Protein AF-A0AAW2QS97-F1 (afdb_monomer_lite)

pLDDT: mean 70.53, std 13.82, range [39.09, 91.19]

Radius of gyration: 18.34 Å; chains: 1; bounding box: 37×33×49 Å

Structure (mmCIF, N/CA/C/O backbone):
data_AF-A0AAW2QS97-F1
#
_entry.id   AF-A0AAW2QS97-F1
#
loop_
_atom_site.group_PDB
_atom_site.id
_atom_site.type_symbol
_atom_site.label_atom_id
_atom_site.label_alt_id
_atom_site.label_comp_id
_atom_site.label_asym_id
_atom_site.label_entity_id
_atom_site.label_seq_id
_atom_site.pdbx_PDB_ins_code
_atom_site.Cartn_x
_atom_site.Cartn_y
_atom_site.Cartn_z
_atom_site.occupancy
_atom_site.B_iso_or_equiv
_atom_site.auth_seq_id
_atom_site.auth_comp_id
_atom_site.auth_asym_id
_atom_site.auth_atom_id
_atom_site.pdbx_PDB_model_num
ATOM 1 N N . MET A 1 1 ? 19.748 -11.654 -0.944 1.00 53.69 1 MET A N 1
ATOM 2 C CA . MET A 1 1 ? 18.683 -11.649 -1.977 1.00 53.69 1 MET A CA 1
ATOM 3 C C . MET A 1 1 ? 18.015 -10.282 -2.127 1.00 53.69 1 MET A C 1
ATOM 5 O O . MET A 1 1 ? 17.875 -9.837 -3.253 1.00 53.69 1 MET A O 1
ATOM 9 N N . ARG A 1 2 ? 17.702 -9.576 -1.027 1.00 48.06 2 ARG A N 1
ATOM 10 C CA . ARG A 1 2 ? 17.190 -8.188 -1.035 1.00 48.06 2 ARG A CA 1
ATOM 11 C C . ARG A 1 2 ? 18.037 -7.211 -1.871 1.00 48.06 2 ARG A C 1
ATOM 13 O O . ARG A 1 2 ? 17.510 -6.573 -2.768 1.00 48.06 2 ARG A O 1
ATOM 20 N N . GLU A 1 3 ? 19.348 -7.181 -1.639 1.00 58.69 3 GLU A N 1
ATOM 21 C CA . GLU A 1 3 ? 20.310 -6.337 -2.375 1.00 58.69 3 GLU A CA 1
ATOM 22 C C . GLU A 1 3 ? 20.337 -6.605 -3.893 1.00 58.69 3 GLU A C 1
ATOM 24 O O . GLU A 1 3 ? 20.470 -5.682 -4.688 1.00 58.69 3 GLU A O 1
ATOM 29 N N . MET A 1 4 ? 20.170 -7.861 -4.329 1.00 66.00 4 MET A N 1
ATOM 30 C CA . MET A 1 4 ? 20.105 -8.189 -5.762 1.00 66.00 4 MET A CA 1
ATOM 31 C C . MET A 1 4 ? 18.820 -7.670 -6.401 1.00 66.00 4 MET A C 1
ATOM 33 O O . MET A 1 4 ? 18.868 -7.154 -7.508 1.00 66.00 4 MET A O 1
ATOM 37 N N . VAL A 1 5 ? 17.689 -7.782 -5.699 1.00 58.94 5 VAL A N 1
ATOM 38 C CA . VAL A 1 5 ? 16.395 -7.285 -6.181 1.00 58.94 5 VAL A CA 1
ATOM 39 C C . VAL A 1 5 ? 16.411 -5.757 -6.272 1.00 58.94 5 VAL A C 1
ATOM 41 O O . VAL A 1 5 ? 16.033 -5.221 -7.306 1.00 58.94 5 VAL A O 1
ATOM 44 N N . ILE A 1 6 ? 16.942 -5.059 -5.259 1.00 57.28 6 ILE A N 1
ATOM 45 C CA . ILE A 1 6 ? 17.098 -3.591 -5.274 1.00 57.28 6 ILE A CA 1
ATOM 46 C C . ILE A 1 6 ? 17.968 -3.136 -6.452 1.00 57.28 6 ILE A C 1
ATOM 48 O O . ILE A 1 6 ? 17.609 -2.192 -7.146 1.00 57.28 6 ILE A O 1
ATOM 52 N N . ASN A 1 7 ? 19.069 -3.839 -6.731 1.00 61.84 7 ASN A N 1
ATOM 53 C CA . ASN A 1 7 ? 19.936 -3.530 -7.872 1.00 61.84 7 ASN A CA 1
ATOM 54 C C . ASN A 1 7 ? 19.329 -3.900 -9.239 1.00 61.84 7 ASN A C 1
ATOM 56 O O . ASN A 1 7 ? 19.800 -3.422 -10.272 1.00 61.84 7 ASN A O 1
ATOM 60 N N . LEU A 1 8 ? 18.311 -4.763 -9.265 1.00 61.88 8 LEU A N 1
ATOM 61 C CA . LEU A 1 8 ? 17.672 -5.241 -10.490 1.00 61.88 8 LEU A CA 1
ATOM 62 C C . LEU A 1 8 ? 16.436 -4.416 -10.870 1.00 61.88 8 LEU A C 1
ATOM 64 O O . LEU A 1 8 ? 16.173 -4.260 -12.059 1.00 61.88 8 LEU A O 1
ATOM 68 N N . ILE A 1 9 ? 15.727 -3.836 -9.894 1.00 58.59 9 ILE A N 1
ATOM 69 C CA . ILE A 1 9 ? 14.546 -2.98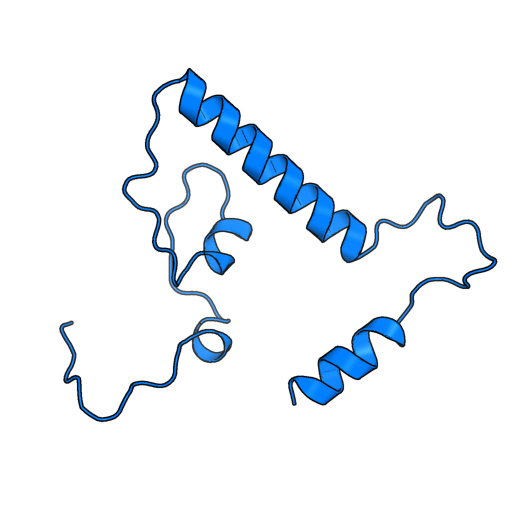6 -10.124 1.00 58.59 9 ILE A CA 1
ATOM 70 C C . ILE A 1 9 ? 14.822 -1.865 -11.151 1.00 58.59 9 ILE A C 1
ATOM 72 O O . ILE A 1 9 ? 14.044 -1.749 -12.092 1.00 58.59 9 ILE A O 1
ATOM 76 N N . PRO A 1 10 ? 15.943 -1.114 -11.097 1.00 52.44 10 PRO A N 1
ATOM 77 C CA . PRO A 1 10 ? 16.233 -0.078 -12.093 1.00 52.44 10 PRO A CA 1
ATOM 78 C C . PRO A 1 10 ? 16.554 -0.624 -13.493 1.00 52.44 10 PRO A C 1
ATOM 80 O O . PRO A 1 10 ? 16.510 0.117 -14.470 1.00 52.44 10 PRO A O 1
ATOM 83 N N . ARG A 1 11 ? 16.935 -1.906 -13.596 1.00 54.28 11 ARG A N 1
ATOM 84 C CA . ARG A 1 11 ? 17.362 -2.553 -14.848 1.00 54.28 11 ARG A CA 1
ATOM 85 C C . ARG A 1 11 ? 16.209 -3.205 -15.611 1.00 54.28 11 ARG A C 1
ATOM 87 O O . ARG A 1 11 ? 16.347 -3.419 -16.811 1.00 54.28 11 ARG A O 1
ATOM 94 N N . ILE A 1 12 ? 15.091 -3.516 -14.952 1.00 58.06 12 ILE A N 1
ATOM 95 C CA . ILE A 1 12 ? 13.906 -4.134 -15.573 1.00 58.06 12 ILE A CA 1
ATOM 96 C C . ILE A 1 12 ? 12.915 -3.037 -15.992 1.00 58.06 12 ILE A C 1
ATOM 98 O O . ILE A 1 12 ? 11.755 -3.044 -15.623 1.00 58.06 12 ILE A O 1
ATOM 102 N N . ILE A 1 13 ? 13.371 -2.120 -16.849 1.00 53.44 13 ILE A N 1
ATOM 103 C CA . ILE A 1 13 ? 12.542 -1.090 -17.495 1.00 53.44 13 ILE A CA 1
ATOM 104 C C . ILE A 1 13 ? 12.108 0.026 -16.526 1.00 53.44 13 ILE A C 1
ATOM 106 O O . ILE A 1 13 ? 10.986 0.068 -16.037 1.00 53.44 13 ILE A O 1
ATOM 110 N N . TYR A 1 14 ? 12.965 1.032 -16.374 1.00 53.28 14 TYR A N 1
ATOM 111 C CA . TYR A 1 14 ? 12.467 2.360 -16.724 1.00 53.28 14 TYR A CA 1
ATOM 112 C C . TYR A 1 14 ? 12.515 2.408 -18.247 1.00 53.28 14 TYR A C 1
ATOM 114 O O . TYR A 1 14 ? 13.499 1.946 -18.831 1.00 53.28 14 TYR A O 1
ATOM 122 N N . ALA A 1 15 ? 11.454 2.863 -18.909 1.00 52.78 15 ALA A N 1
ATOM 123 C CA . ALA A 1 15 ? 11.517 3.063 -20.351 1.00 52.78 15 ALA A CA 1
ATOM 124 C C . ALA A 1 15 ? 12.766 3.881 -20.717 1.00 52.78 15 ALA A C 1
ATOM 126 O O . ALA A 1 15 ? 13.329 4.577 -19.867 1.00 52.78 15 ALA A O 1
ATOM 127 N N . ASP A 1 16 ? 13.196 3.781 -21.976 1.00 55.78 16 ASP A N 1
ATOM 128 C CA . ASP A 1 16 ? 14.270 4.616 -22.510 1.00 55.78 16 ASP A CA 1
ATOM 129 C C . ASP A 1 16 ? 14.108 6.054 -21.976 1.00 55.78 16 ASP A C 1
ATOM 131 O O . ASP A 1 16 ? 13.045 6.643 -22.196 1.00 55.78 16 ASP A O 1
ATOM 135 N N . PRO A 1 17 ? 15.097 6.609 -21.247 1.00 54.34 17 PRO A N 1
ATOM 136 C CA . PRO A 1 17 ? 14.992 7.935 -20.641 1.00 54.34 17 PRO A CA 1
ATOM 137 C C . PRO A 1 17 ? 14.791 9.057 -21.674 1.00 54.34 17 PRO A C 1
ATOM 139 O O . PRO A 1 17 ? 14.437 10.172 -21.296 1.00 54.34 17 PRO A O 1
ATOM 142 N N . HIS A 1 18 ? 14.994 8.774 -22.969 1.00 55.66 18 HIS A N 1
ATOM 143 C CA . HIS A 1 18 ? 14.682 9.674 -24.084 1.00 55.66 18 HIS A CA 1
ATOM 144 C C . HIS A 1 18 ? 13.282 9.456 -24.675 1.00 55.66 18 HIS A C 1
ATOM 146 O O . HIS A 1 18 ? 12.799 10.295 -25.440 1.00 55.66 18 HIS A O 1
ATOM 152 N N . SER A 1 19 ? 12.617 8.349 -24.342 1.00 54.00 19 SER A N 1
ATOM 153 C CA . SER A 1 19 ? 11.253 8.070 -24.773 1.00 54.00 19 SER A CA 1
ATOM 154 C C . SER A 1 19 ? 10.268 8.756 -23.829 1.00 54.00 19 SER A C 1
ATOM 156 O O . SER A 1 19 ? 10.317 8.601 -22.609 1.00 54.00 19 SER A O 1
ATOM 158 N N . LYS A 1 20 ? 9.359 9.553 -24.393 1.00 56.56 20 LYS A N 1
ATOM 159 C CA . LYS A 1 20 ? 8.262 10.138 -23.626 1.00 56.56 20 LYS A CA 1
ATOM 160 C C . LYS A 1 20 ? 7.333 9.012 -23.166 1.00 56.56 20 LYS A C 1
ATOM 162 O O . LYS A 1 20 ? 6.564 8.475 -23.957 1.00 56.56 20 LYS A O 1
ATOM 167 N N . LEU A 1 21 ? 7.427 8.682 -21.882 1.00 56.16 21 LEU A N 1
ATOM 168 C CA . LEU A 1 21 ? 6.610 7.745 -21.099 1.00 56.16 21 LEU A CA 1
ATOM 169 C C . LEU A 1 21 ? 5.127 8.165 -20.986 1.00 56.16 21 LEU A C 1
ATOM 171 O O . LEU A 1 21 ? 4.502 8.006 -19.948 1.00 56.16 21 LEU A O 1
ATOM 175 N N . GLU A 1 22 ? 4.517 8.717 -22.031 1.00 54.81 22 GLU A N 1
ATOM 176 C CA . GLU A 1 22 ? 3.180 9.323 -21.933 1.00 54.81 22 GLU A CA 1
ATOM 177 C C . GLU A 1 22 ? 2.020 8.302 -21.880 1.00 54.81 22 GLU A C 1
ATOM 179 O O . GLU A 1 22 ? 0.862 8.703 -21.940 1.00 54.81 22 GLU A O 1
ATOM 184 N N . THR A 1 23 ? 2.275 6.989 -21.756 1.00 59.78 23 THR A N 1
ATOM 185 C CA . THR A 1 23 ? 1.191 5.980 -21.824 1.00 59.78 23 THR A CA 1
ATOM 186 C C . THR A 1 23 ? 1.306 4.740 -20.930 1.00 59.78 23 THR A C 1
ATOM 188 O O . THR A 1 23 ? 0.313 4.019 -20.823 1.00 59.78 23 THR A O 1
ATOM 191 N N . LEU A 1 24 ? 2.436 4.459 -20.267 1.00 67.44 24 LEU A N 1
ATOM 192 C CA . LEU A 1 24 ? 2.589 3.226 -19.478 1.00 67.44 24 LEU A CA 1
ATOM 193 C C . LEU A 1 24 ? 2.705 3.539 -17.989 1.00 67.44 24 LEU A C 1
ATOM 195 O O . LEU A 1 24 ? 3.721 4.059 -17.546 1.00 67.44 24 LEU A O 1
ATOM 199 N N . LYS A 1 25 ? 1.655 3.194 -17.235 1.00 70.56 25 LYS A N 1
ATOM 200 C CA . LYS A 1 25 ? 1.624 3.312 -15.775 1.00 70.56 25 LYS A CA 1
ATOM 201 C C . LYS A 1 25 ? 2.666 2.371 -15.171 1.00 70.56 25 LYS A C 1
ATOM 203 O O . LYS A 1 25 ? 2.523 1.152 -15.294 1.00 70.56 25 LYS A O 1
ATOM 208 N N . ASP A 1 26 ? 3.700 2.923 -14.549 1.00 71.06 26 ASP A N 1
ATOM 209 C CA . ASP A 1 26 ? 4.809 2.140 -14.006 1.00 71.06 26 ASP A CA 1
ATOM 210 C C . ASP A 1 26 ? 4.603 1.758 -12.523 1.00 71.06 26 ASP A C 1
ATOM 212 O O . ASP A 1 26 ? 3.594 2.081 -11.886 1.00 71.06 26 ASP A O 1
ATOM 216 N N . ALA A 1 27 ? 5.554 1.010 -11.955 1.00 75.06 27 ALA A N 1
ATOM 217 C CA . ALA A 1 27 ? 5.491 0.593 -10.553 1.00 75.06 27 ALA A CA 1
ATOM 218 C C . ALA A 1 27 ? 5.546 1.781 -9.572 1.00 75.06 27 ALA A C 1
ATOM 220 O O . ALA A 1 27 ? 5.004 1.692 -8.468 1.00 75.06 27 ALA A O 1
ATOM 221 N N . PHE A 1 28 ? 6.183 2.887 -9.964 1.00 70.75 28 PHE A N 1
ATOM 222 C CA . PHE A 1 28 ? 6.243 4.105 -9.171 1.00 70.75 28 PHE A CA 1
ATOM 223 C C . PHE A 1 28 ? 4.901 4.846 -9.204 1.00 70.75 28 PHE A C 1
ATOM 225 O O . PHE A 1 28 ? 4.386 5.189 -8.141 1.00 70.75 28 PHE A O 1
ATOM 232 N N . ASP A 1 29 ? 4.277 4.994 -10.374 1.00 76.31 29 ASP A N 1
ATOM 233 C CA . ASP A 1 29 ? 2.933 5.555 -10.533 1.00 76.31 29 ASP A CA 1
ATOM 234 C C . ASP A 1 29 ? 1.906 4.775 -9.707 1.00 76.31 29 ASP A C 1
ATOM 236 O O . ASP A 1 29 ? 1.059 5.357 -9.026 1.00 76.31 29 ASP A O 1
ATOM 240 N N . VAL A 1 30 ? 1.988 3.439 -9.726 1.00 79.12 30 VAL A N 1
ATOM 241 C CA . VAL A 1 30 ? 1.141 2.569 -8.896 1.00 79.12 30 VAL A CA 1
ATOM 242 C C . VAL A 1 30 ? 1.375 2.833 -7.406 1.00 79.12 30 VAL A C 1
ATOM 244 O O . VAL A 1 30 ? 0.407 2.978 -6.658 1.00 79.12 30 VAL A O 1
ATOM 247 N N . ALA A 1 31 ? 2.633 2.940 -6.969 1.00 78.19 31 ALA A N 1
ATOM 248 C CA . ALA A 1 31 ? 2.960 3.200 -5.570 1.00 78.19 31 ALA A CA 1
ATOM 249 C C . ALA A 1 31 ? 2.468 4.581 -5.102 1.00 78.19 31 ALA A C 1
ATOM 251 O O . ALA A 1 31 ? 1.866 4.694 -4.032 1.00 78.19 31 ALA A O 1
ATOM 252 N N . VAL A 1 32 ? 2.679 5.626 -5.907 1.00 79.44 32 VAL A N 1
ATOM 253 C CA . VAL A 1 32 ? 2.226 6.991 -5.602 1.00 79.44 32 VAL A CA 1
ATOM 254 C C . VAL A 1 32 ? 0.701 7.057 -5.546 1.00 79.44 32 VAL A C 1
ATOM 256 O O . VAL A 1 32 ? 0.161 7.642 -4.604 1.00 79.44 32 VAL A O 1
ATOM 259 N N . GLN A 1 33 ? -0.000 6.413 -6.486 1.00 82.69 33 GLN A N 1
ATOM 260 C CA . GLN A 1 33 ? -1.463 6.350 -6.470 1.00 82.69 33 GLN A CA 1
ATOM 261 C C . GLN A 1 33 ? -1.983 5.692 -5.183 1.00 82.69 33 GLN A C 1
ATOM 263 O O . GLN A 1 33 ? -2.853 6.253 -4.522 1.00 82.69 33 GLN A O 1
ATOM 268 N N . ALA A 1 34 ? -1.399 4.565 -4.765 1.00 81.62 34 ALA A N 1
ATOM 269 C CA . ALA A 1 34 ? -1.808 3.877 -3.539 1.00 81.62 34 ALA A CA 1
ATOM 270 C C . ALA A 1 34 ? -1.619 4.746 -2.277 1.00 81.62 34 ALA A C 1
ATOM 272 O O . ALA A 1 34 ? -2.464 4.747 -1.377 1.00 81.62 34 ALA A O 1
ATOM 273 N N . VAL A 1 35 ? -0.533 5.527 -2.204 1.00 81.75 35 VAL A N 1
ATOM 274 C CA . VAL A 1 35 ? -0.324 6.495 -1.111 1.00 81.75 35 VAL A CA 1
ATOM 275 C C . VAL A 1 35 ? -1.385 7.596 -1.149 1.00 81.75 35 VAL A C 1
ATOM 277 O O . VAL A 1 35 ? -1.927 7.963 -0.102 1.00 81.75 35 VAL A O 1
ATOM 280 N N . PHE A 1 36 ? -1.702 8.110 -2.337 1.00 85.94 36 PHE A N 1
ATOM 281 C CA . PHE A 1 36 ? -2.706 9.156 -2.518 1.00 85.94 36 PHE A CA 1
ATOM 282 C C . PHE A 1 36 ? -4.100 8.698 -2.064 1.00 85.94 36 PHE A C 1
ATOM 284 O O . PHE A 1 36 ? -4.776 9.406 -1.309 1.00 85.94 36 PHE A O 1
ATOM 291 N N . ASP A 1 37 ? -4.497 7.486 -2.448 1.00 85.62 37 ASP A N 1
ATOM 292 C CA . ASP A 1 37 ? -5.776 6.884 -2.068 1.00 85.62 37 ASP A CA 1
ATOM 293 C C . ASP A 1 37 ? -5.855 6.686 -0.546 1.00 85.62 37 ASP A C 1
ATOM 295 O O . ASP A 1 37 ? -6.845 7.065 0.091 1.00 85.62 37 ASP A O 1
ATOM 299 N N . LYS A 1 38 ? -4.765 6.207 0.073 1.00 81.94 38 LYS A N 1
ATOM 300 C CA . LYS A 1 38 ? -4.662 6.044 1.531 1.00 81.94 38 LYS A CA 1
ATOM 301 C C . LYS A 1 38 ? -4.835 7.366 2.281 1.00 81.94 38 LYS A C 1
ATOM 303 O O . LYS A 1 38 ? -5.579 7.420 3.259 1.00 81.94 38 LYS A O 1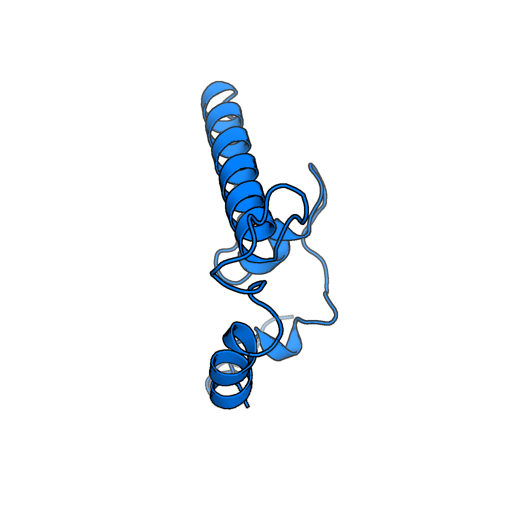
ATOM 308 N N . VAL A 1 39 ? -4.168 8.437 1.843 1.00 85.12 39 VAL A N 1
ATOM 309 C CA . VAL A 1 39 ? -4.281 9.761 2.482 1.00 85.12 39 VAL A CA 1
ATOM 310 C C . VAL A 1 39 ? -5.680 10.347 2.291 1.00 85.12 39 VAL A C 1
ATOM 312 O O . VAL A 1 39 ? -6.225 10.943 3.220 1.00 85.12 39 VAL A O 1
ATOM 315 N N . THR A 1 40 ? -6.280 10.162 1.116 1.00 88.94 40 THR A N 1
ATOM 316 C CA . THR A 1 40 ? -7.644 10.625 0.827 1.00 88.94 40 THR A CA 1
ATOM 317 C C . THR A 1 40 ? -8.657 9.951 1.747 1.00 88.94 40 THR A C 1
ATOM 319 O O . THR A 1 40 ? -9.470 10.634 2.375 1.00 88.94 40 THR A O 1
ATOM 322 N N . LYS A 1 41 ? -8.557 8.627 1.901 1.00 84.06 41 LYS A N 1
ATOM 323 C CA . LYS A 1 41 ? -9.373 7.862 2.846 1.00 84.06 41 LYS A CA 1
ATOM 324 C C . LYS A 1 41 ? -9.159 8.326 4.285 1.00 84.06 41 LYS A C 1
ATOM 326 O O . LYS A 1 41 ? -10.134 8.634 4.956 1.00 84.06 41 LYS A O 1
ATOM 331 N N . LEU A 1 42 ? -7.906 8.472 4.724 1.00 83.69 42 LEU A N 1
ATOM 332 C CA . LEU A 1 42 ? -7.587 8.945 6.074 1.00 83.69 42 LEU A CA 1
ATOM 333 C C . LEU A 1 42 ? -8.228 10.308 6.371 1.00 83.69 42 LEU A C 1
ATOM 335 O O . LEU A 1 42 ? -8.830 10.495 7.423 1.00 83.69 42 LEU A O 1
ATOM 339 N N . ARG A 1 43 ? -8.136 11.257 5.432 1.00 87.50 43 ARG A N 1
ATOM 340 C CA . ARG A 1 43 ? -8.758 12.581 5.578 1.00 87.50 43 ARG A CA 1
ATOM 341 C C . ARG A 1 43 ? -10.277 12.491 5.699 1.00 87.50 43 ARG A C 1
ATOM 343 O O . ARG A 1 43 ? -10.853 13.184 6.531 1.00 87.50 43 ARG A O 1
ATOM 350 N N . ARG A 1 44 ? -10.920 11.648 4.889 1.00 88.88 44 ARG A N 1
ATOM 351 C CA . ARG A 1 44 ? -12.368 11.414 4.956 1.00 88.88 44 ARG A CA 1
ATOM 352 C C . ARG A 1 44 ? -12.770 10.784 6.290 1.00 88.88 44 ARG A C 1
ATOM 354 O O . ARG A 1 44 ? -13.676 11.293 6.939 1.00 88.88 44 ARG A O 1
ATOM 361 N N . ASP A 1 45 ? -12.058 9.752 6.732 1.00 84.69 45 ASP A N 1
ATOM 362 C CA . ASP A 1 45 ? -12.322 9.065 7.998 1.00 84.69 45 ASP A CA 1
ATOM 363 C C . ASP A 1 45 ? -12.179 10.030 9.193 1.00 84.69 45 ASP A C 1
ATOM 365 O O . ASP A 1 45 ? -13.022 10.028 10.088 1.00 84.69 45 ASP A O 1
ATOM 369 N N . MET A 1 46 ? -11.189 10.935 9.163 1.00 83.19 46 MET A N 1
ATOM 370 C CA . MET A 1 46 ? -11.037 12.006 10.159 1.00 83.19 46 MET A CA 1
ATOM 371 C C . MET A 1 46 ? -12.237 12.964 10.197 1.00 83.19 46 MET A C 1
ATOM 373 O O . MET A 1 46 ? -12.668 13.343 11.285 1.00 83.19 46 MET A O 1
ATOM 377 N N . ILE A 1 47 ? -12.773 13.361 9.036 1.00 91.19 47 ILE A N 1
ATOM 378 C CA . ILE A 1 47 ? -13.956 14.237 8.939 1.00 91.19 47 ILE A CA 1
ATOM 379 C C . ILE A 1 47 ? -15.205 13.519 9.463 1.00 91.19 47 ILE A C 1
ATOM 381 O O . ILE A 1 47 ? -16.015 14.115 10.168 1.00 91.19 47 ILE A O 1
ATOM 385 N N . GLU A 1 48 ? -15.348 12.234 9.147 1.00 89.94 48 GLU A N 1
ATOM 386 C CA . GLU A 1 48 ? -16.481 11.399 9.557 1.00 89.94 48 GLU A CA 1
ATOM 387 C C . GLU A 1 48 ? -16.355 10.872 10.998 1.00 89.94 48 GLU A C 1
ATOM 389 O O . GLU A 1 48 ? -17.248 10.181 11.487 1.00 89.94 48 GLU A O 1
ATOM 394 N N . GLY A 1 49 ? -15.253 11.177 11.693 1.00 85.69 49 GLY A N 1
ATOM 395 C CA . GLY A 1 49 ? -14.993 10.706 13.054 1.00 85.69 49 GLY A CA 1
ATOM 396 C C . GLY A 1 49 ? -14.759 9.195 13.161 1.00 85.69 49 GLY A C 1
ATOM 397 O O . GLY A 1 49 ? -14.819 8.644 14.262 1.00 85.69 49 GLY A O 1
ATOM 398 N N . ARG A 1 50 ? -14.485 8.513 12.043 1.00 78.88 50 ARG A N 1
ATOM 399 C CA . ARG A 1 50 ? -14.139 7.089 12.018 1.00 78.88 50 ARG A CA 1
ATOM 400 C C . ARG A 1 50 ? -12.697 6.917 12.495 1.00 78.88 50 ARG A C 1
ATOM 402 O O . ARG A 1 50 ? -11.776 7.502 11.933 1.00 78.88 50 ARG A O 1
ATOM 409 N N . LYS A 1 51 ? -12.492 6.107 13.536 1.00 69.88 51 LYS A N 1
ATOM 410 C CA . LYS A 1 51 ? -11.158 5.697 13.996 1.00 69.88 51 LYS A CA 1
ATOM 411 C C . LYS A 1 51 ? -10.890 4.261 13.575 1.00 69.88 51 LYS A C 1
ATOM 413 O O . LYS A 1 51 ? -11.733 3.388 13.779 1.00 69.88 51 LYS A O 1
ATOM 418 N N . ASP A 1 52 ? -9.719 4.021 12.995 1.00 68.12 52 ASP A N 1
ATOM 419 C CA . ASP A 1 52 ? -9.250 2.669 12.701 1.00 68.12 52 ASP A CA 1
ATOM 420 C C . ASP A 1 52 ? -8.564 2.082 13.940 1.00 68.12 52 ASP A C 1
ATOM 422 O O . ASP A 1 52 ? -7.341 1.978 14.026 1.00 68.12 52 ASP A O 1
ATOM 426 N N . ASP A 1 53 ? -9.375 1.722 14.937 1.00 69.12 53 ASP A N 1
ATOM 427 C CA . ASP A 1 53 ? -8.902 1.135 16.199 1.00 69.12 53 ASP A CA 1
ATOM 428 C C . ASP A 1 53 ? -8.258 -0.254 16.000 1.00 69.12 53 ASP A C 1
ATOM 430 O O . ASP A 1 53 ? -7.685 -0.822 16.929 1.00 69.12 53 ASP A O 1
ATOM 434 N N . LYS A 1 54 ? -8.351 -0.822 14.789 1.00 72.44 54 LYS A N 1
ATOM 435 C CA . LYS A 1 54 ? -7.815 -2.139 14.425 1.00 72.44 54 LYS A CA 1
ATOM 436 C C . LYS A 1 54 ? -6.530 -2.049 13.603 1.00 72.44 54 LYS A C 1
ATOM 438 O O . LYS A 1 54 ? -6.098 -3.070 13.063 1.00 72.44 54 LYS A O 1
ATOM 443 N N . PHE A 1 55 ? -5.920 -0.870 13.482 1.00 79.94 55 PHE A N 1
ATOM 444 C CA . PHE A 1 55 ? -4.665 -0.708 12.756 1.00 79.94 55 PHE A CA 1
ATOM 445 C C . PHE A 1 55 ? -3.487 -1.333 13.519 1.00 79.94 55 PHE A C 1
ATOM 447 O O . PHE A 1 55 ? -3.141 -0.912 14.622 1.00 79.94 55 PHE A O 1
ATOM 454 N N . ILE A 1 56 ? -2.83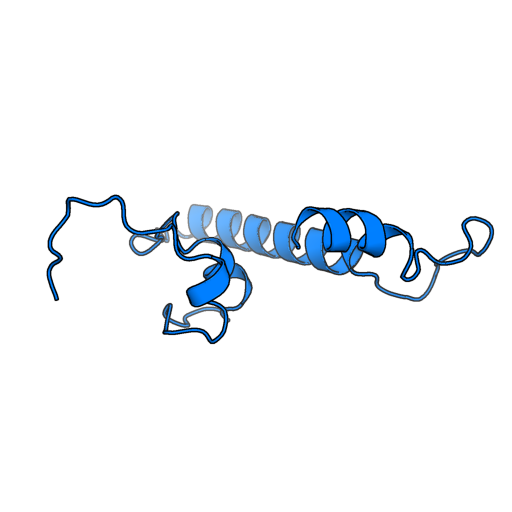5 -2.321 12.904 1.00 82.00 56 ILE A N 1
ATOM 455 C CA . ILE A 1 56 ? -1.627 -2.969 13.424 1.00 82.00 56 ILE A CA 1
ATOM 456 C C . ILE A 1 56 ? -0.443 -2.532 12.563 1.00 82.00 56 ILE A C 1
ATOM 458 O O . ILE A 1 56 ? -0.318 -2.946 11.409 1.00 82.00 56 ILE A O 1
ATOM 462 N N . GLU A 1 57 ? 0.454 -1.725 13.130 1.00 78.12 57 GLU A N 1
ATOM 463 C CA . GLU A 1 57 ? 1.604 -1.153 12.411 1.00 78.12 57 GLU A CA 1
ATOM 464 C C . GLU A 1 57 ? 2.501 -2.226 11.768 1.00 78.12 57 GLU A C 1
ATOM 466 O O . GLU A 1 57 ? 2.951 -2.070 10.630 1.00 78.12 57 GLU A O 1
ATOM 471 N N . GLU A 1 58 ? 2.701 -3.361 12.444 1.00 79.12 58 GLU A N 1
ATOM 472 C CA . GLU A 1 58 ? 3.511 -4.475 11.928 1.00 79.12 58 GLU A CA 1
ATOM 473 C C . GLU A 1 58 ? 2.916 -5.128 10.672 1.00 79.12 58 GLU A C 1
ATOM 475 O O . GLU A 1 58 ? 3.645 -5.689 9.855 1.00 79.12 58 GLU A O 1
ATOM 480 N N . LEU A 1 59 ? 1.600 -5.015 10.489 1.00 82.50 59 LEU A N 1
ATOM 481 C CA . LEU A 1 59 ? 0.871 -5.516 9.326 1.00 82.50 59 LEU A CA 1
ATOM 482 C C . LEU A 1 59 ? 0.530 -4.395 8.340 1.00 8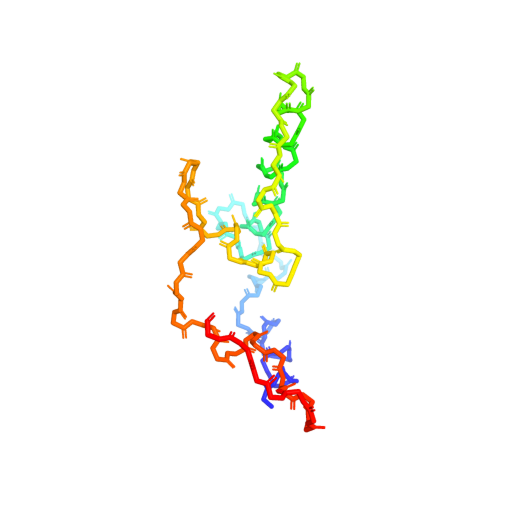2.50 59 LEU A C 1
ATOM 484 O O . LEU A 1 59 ? -0.248 -4.622 7.418 1.00 82.50 59 LEU A O 1
ATOM 488 N N . SER A 1 60 ? 1.121 -3.203 8.495 1.00 79.75 60 SER A N 1
ATOM 489 C CA . SER A 1 60 ? 0.848 -2.014 7.671 1.00 79.75 60 SER A CA 1
ATOM 490 C C . SER A 1 60 ? 0.893 -2.283 6.164 1.00 79.75 60 SER A C 1
ATOM 492 O O . SER A 1 60 ? 0.097 -1.707 5.422 1.00 79.75 60 SER A O 1
ATOM 494 N N . TRP A 1 61 ? 1.769 -3.188 5.716 1.00 81.00 61 TRP A N 1
ATOM 495 C CA . TRP A 1 61 ? 1.885 -3.595 4.31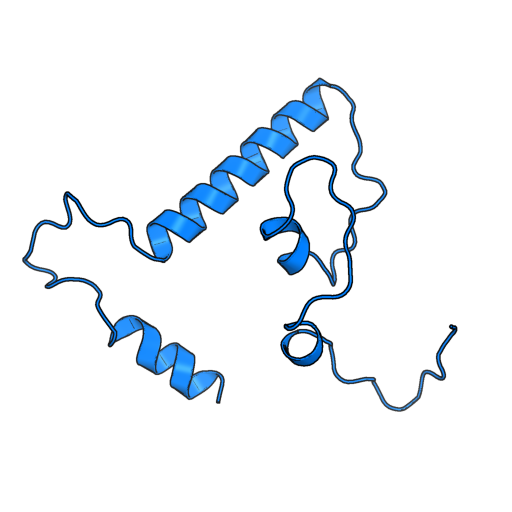5 1.00 81.00 61 TRP A CA 1
ATOM 496 C C . TRP A 1 61 ? 0.663 -4.373 3.796 1.00 81.00 61 TRP A C 1
ATOM 498 O O . TRP A 1 61 ? 0.327 -4.240 2.623 1.00 81.00 61 TRP A O 1
ATOM 508 N N . LYS A 1 62 ? -0.048 -5.130 4.644 1.00 84.88 62 LYS A N 1
ATOM 509 C CA . LYS A 1 62 ? -1.258 -5.874 4.251 1.00 84.88 62 LYS A CA 1
ATOM 510 C C . LYS A 1 62 ? -2.436 -4.957 3.972 1.00 84.88 62 LYS A C 1
ATOM 512 O O . LYS A 1 62 ? -3.208 -5.227 3.065 1.00 84.88 62 LYS A O 1
ATOM 517 N N . TYR A 1 63 ? -2.560 -3.859 4.717 1.00 78.44 63 TYR A N 1
ATOM 518 C CA . TYR A 1 63 ? -3.663 -2.911 4.530 1.00 78.44 63 TYR A CA 1
ATOM 519 C C . TYR A 1 63 ? -3.634 -2.222 3.161 1.00 78.44 63 TYR A C 1
ATOM 521 O O . TYR A 1 63 ? -4.660 -1.712 2.732 1.00 78.4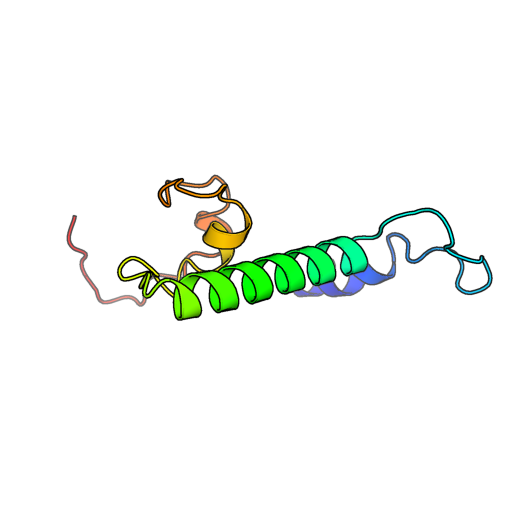4 63 TYR A O 1
ATOM 529 N N . ALA A 1 64 ? -2.490 -2.217 2.466 1.00 76.94 64 ALA A N 1
ATOM 530 C CA . ALA A 1 64 ? -2.404 -1.733 1.088 1.00 76.94 64 ALA A CA 1
ATOM 531 C C . ALA A 1 64 ? -3.041 -2.694 0.065 1.00 76.94 64 ALA A C 1
ATOM 533 O O . ALA A 1 64 ? -3.271 -2.295 -1.070 1.00 76.94 64 ALA A O 1
ATOM 534 N N . LEU A 1 65 ? -3.302 -3.946 0.457 1.00 78.88 65 LEU A N 1
ATOM 535 C CA . LEU A 1 65 ? -3.878 -4.995 -0.389 1.00 78.88 65 LEU A CA 1
ATOM 536 C C . LEU A 1 65 ? -5.362 -5.258 -0.088 1.00 78.88 65 LEU A C 1
ATOM 538 O O . LEU A 1 65 ? -5.967 -6.099 -0.746 1.00 78.88 65 LEU A O 1
ATOM 542 N N . LEU A 1 66 ? -5.928 -4.603 0.930 1.00 79.06 66 LEU A N 1
ATOM 543 C CA . LEU A 1 66 ? -7.306 -4.817 1.365 1.00 79.06 66 LEU A CA 1
ATOM 544 C C . LEU A 1 66 ? -8.244 -3.796 0.731 1.00 79.06 66 LEU A C 1
ATOM 546 O O . LEU A 1 66 ? -7.968 -2.594 0.748 1.00 79.06 66 LEU A O 1
ATOM 550 N N . ASP A 1 67 ? -9.398 -4.275 0.280 1.00 77.62 67 ASP A N 1
ATOM 551 C CA . ASP A 1 67 ? -10.507 -3.408 -0.103 1.00 77.62 67 ASP A CA 1
ATOM 552 C C . ASP A 1 67 ? -11.184 -2.791 1.135 1.00 77.62 67 ASP A C 1
ATOM 554 O O . ASP A 1 67 ? -11.021 -3.241 2.278 1.00 77.62 67 ASP A O 1
ATOM 558 N N . GLU A 1 68 ? -11.957 -1.720 0.931 1.00 70.62 68 GLU A N 1
ATOM 559 C CA . GLU A 1 68 ? -12.660 -1.057 2.032 1.00 70.62 68 GLU A CA 1
ATOM 560 C C . GLU A 1 68 ? -13.581 -2.030 2.791 1.00 70.62 68 GLU A C 1
ATOM 562 O O . GLU A 1 68 ? -14.485 -2.637 2.228 1.00 70.62 68 GLU A O 1
ATOM 567 N N . GLY A 1 69 ? -13.357 -2.151 4.105 1.00 70.56 69 GLY A N 1
ATOM 568 C CA . GLY A 1 69 ? -14.150 -3.006 4.994 1.00 70.56 69 GLY A CA 1
ATOM 569 C C . GLY A 1 69 ? -13.632 -4.440 5.143 1.00 70.56 69 GLY A C 1
ATOM 570 O O . GLY A 1 69 ? -14.165 -5.185 5.966 1.00 70.56 69 GLY A O 1
ATOM 571 N N . GLN A 1 70 ? -12.582 -4.828 4.416 1.00 77.50 70 GLN A N 1
ATOM 572 C CA . GLN A 1 70 ? -11.984 -6.153 4.545 1.00 77.50 70 GLN A CA 1
ATOM 573 C C . GLN A 1 70 ? -11.076 -6.240 5.783 1.00 77.50 70 GLN A C 1
ATOM 575 O O . GLN A 1 70 ? -10.314 -5.324 6.092 1.00 77.50 70 GLN A O 1
ATOM 580 N N . ALA A 1 71 ? -11.164 -7.353 6.514 1.00 77.69 71 ALA A N 1
ATOM 581 C CA . ALA A 1 71 ? -10.309 -7.613 7.668 1.00 77.69 71 ALA A CA 1
ATOM 582 C C . ALA A 1 71 ? -8.952 -8.191 7.239 1.00 77.69 71 ALA A C 1
ATOM 584 O O . ALA A 1 71 ? -8.858 -8.922 6.252 1.00 77.69 71 ALA A O 1
ATOM 585 N N . VAL A 1 72 ? -7.906 -7.906 8.019 1.00 81.19 72 VAL A N 1
ATOM 586 C CA . VAL A 1 72 ? -6.566 -8.463 7.793 1.00 81.19 72 VAL A CA 1
ATOM 587 C C . VAL A 1 72 ? -6.578 -9.970 8.050 1.00 81.19 72 VAL A C 1
ATOM 589 O O . VAL A 1 72 ? -6.845 -10.409 9.167 1.00 81.19 72 VAL A O 1
ATOM 592 N N . GLY A 1 73 ? -6.264 -10.753 7.018 1.00 84.19 73 GLY A N 1
ATOM 593 C CA . GLY A 1 73 ? -6.148 -12.210 7.088 1.00 84.19 73 GLY A CA 1
ATOM 594 C C . GLY A 1 73 ? -4.720 -12.732 6.872 1.00 84.19 73 GLY A C 1
ATOM 595 O O . GLY A 1 73 ? -3.780 -11.947 6.670 1.00 84.19 73 GLY A O 1
ATOM 596 N N . PRO A 1 74 ? -4.537 -14.066 6.912 1.00 85.19 74 PRO A N 1
ATOM 597 C CA . PRO A 1 74 ? -3.309 -14.719 6.464 1.00 85.19 74 PRO A CA 1
ATOM 598 C C . PRO A 1 74 ? -3.016 -14.373 5.001 1.00 85.19 74 PRO A C 1
ATOM 600 O O . PRO A 1 74 ? -3.932 -14.348 4.181 1.00 85.19 74 PRO A O 1
ATOM 603 N N . HIS A 1 75 ? -1.753 -14.109 4.672 1.00 85.81 75 HIS A N 1
ATOM 604 C CA . HIS A 1 75 ? -1.328 -13.809 3.304 1.00 85.81 75 HIS A CA 1
ATOM 605 C C . HIS A 1 75 ? -0.113 -14.659 2.926 1.00 85.81 75 HIS A C 1
ATOM 607 O O . HIS A 1 75 ? 0.755 -14.925 3.756 1.00 85.81 75 HIS A O 1
ATOM 613 N N . GLU A 1 76 ? -0.004 -15.045 1.653 1.00 84.69 76 GLU A N 1
ATOM 614 C CA . GLU A 1 76 ? 1.099 -15.878 1.141 1.00 84.69 76 GLU A CA 1
ATOM 615 C C . GLU A 1 76 ? 2.481 -15.259 1.388 1.00 84.69 76 GLU A C 1
ATOM 617 O O . GLU A 1 76 ? 3.495 -15.953 1.439 1.00 84.69 76 GLU A O 1
ATOM 622 N N . TRP A 1 77 ? 2.525 -13.937 1.557 1.00 84.19 77 TRP A N 1
ATOM 623 C CA . TRP A 1 77 ? 3.762 -13.189 1.774 1.00 84.19 77 TRP A CA 1
ATOM 624 C C . TRP A 1 77 ? 4.136 -12.993 3.243 1.00 84.19 77 TRP A C 1
ATOM 626 O O . TRP A 1 77 ? 5.204 -12.448 3.527 1.00 84.19 77 TRP A O 1
ATOM 636 N N . ASP A 1 78 ? 3.314 -13.476 4.176 1.00 84.25 78 ASP A N 1
ATOM 637 C CA . ASP A 1 78 ? 3.587 -13.404 5.615 1.00 84.25 78 ASP A CA 1
ATOM 638 C C . ASP A 1 78 ? 4.994 -13.883 5.986 1.00 84.25 78 ASP A C 1
ATOM 640 O O . ASP A 1 78 ? 5.664 -13.179 6.748 1.00 84.25 78 ASP A O 1
ATOM 644 N N . PRO A 1 79 ? 5.525 -14.984 5.415 1.00 85.38 79 PRO A N 1
ATOM 645 C CA . PRO A 1 79 ? 6.875 -15.445 5.731 1.00 85.38 79 PRO A CA 1
ATOM 646 C C . PRO A 1 79 ? 7.990 -14.451 5.370 1.00 85.38 79 PRO A C 1
ATOM 648 O O . PRO A 1 79 ? 9.047 -14.480 5.994 1.00 85.38 79 PRO A O 1
ATOM 651 N N . PHE A 1 80 ? 7.783 -13.569 4.387 1.00 79.00 80 PHE A N 1
ATOM 652 C CA . PHE A 1 80 ? 8.821 -12.643 3.912 1.00 79.00 80 PHE A CA 1
ATOM 653 C C . PHE A 1 80 ? 8.900 -11.347 4.723 1.00 79.00 80 PHE A C 1
ATOM 655 O O . PHE A 1 80 ? 9.951 -10.701 4.749 1.00 79.00 80 PHE A O 1
ATOM 662 N N . PHE A 1 81 ? 7.800 -10.969 5.378 1.00 77.69 81 PHE A N 1
ATOM 663 C CA . PHE A 1 81 ? 7.687 -9.733 6.159 1.00 77.69 81 PHE A CA 1
ATOM 664 C C . PHE A 1 81 ? 7.569 -9.978 7.667 1.00 77.69 81 PHE A C 1
ATOM 666 O O . PHE A 1 81 ? 7.670 -9.033 8.451 1.00 77.69 81 PHE A O 1
ATOM 673 N N . SER A 1 82 ? 7.405 -11.234 8.090 1.00 71.12 82 SER A N 1
ATOM 674 C CA . SER A 1 82 ? 7.468 -11.620 9.498 1.00 71.12 82 SER A CA 1
ATOM 675 C C . SER A 1 82 ? 8.857 -11.324 10.058 1.00 71.12 82 SER A C 1
ATOM 677 O O . SER A 1 82 ? 9.870 -11.789 9.531 1.00 71.12 82 SER A O 1
ATOM 679 N N . LYS A 1 83 ? 8.923 -10.560 11.152 1.00 67.31 83 LYS A N 1
ATOM 680 C CA . LYS A 1 83 ? 10.179 -10.399 11.892 1.00 67.31 83 LYS A CA 1
ATOM 681 C C . LYS A 1 83 ? 10.626 -11.784 12.384 1.00 67.31 83 LYS A C 1
ATOM 683 O O . LYS A 1 83 ? 9.781 -12.548 12.860 1.00 67.31 83 LYS A O 1
ATOM 688 N N . PRO A 1 84 ? 11.925 -12.129 12.300 1.00 59.44 84 PRO A N 1
ATOM 689 C CA . PRO A 1 84 ? 12.415 -13.344 12.932 1.00 59.44 84 PRO A CA 1
ATOM 690 C C . PRO A 1 84 ? 12.070 -13.281 14.420 1.00 59.44 84 PRO A C 1
ATOM 692 O O . PRO A 1 84 ? 12.254 -12.240 15.061 1.00 59.44 84 PRO A O 1
ATOM 695 N N . LYS A 1 85 ? 11.528 -14.378 14.960 1.00 56.12 85 LYS A N 1
ATOM 696 C CA . LYS A 1 85 ? 11.258 -14.486 16.395 1.00 56.12 85 LYS A CA 1
ATOM 697 C C . LYS A 1 85 ? 12.571 -14.204 17.123 1.00 56.12 85 LYS A C 1
ATOM 699 O O . LYS A 1 85 ? 13.565 -14.873 16.861 1.00 56.12 85 LYS A O 1
ATOM 704 N N . LYS A 1 86 ? 12.596 -13.198 18.002 1.00 48.88 86 LYS A N 1
ATOM 705 C CA . LYS A 1 86 ? 13.696 -13.078 18.962 1.00 48.88 86 LYS A CA 1
ATOM 706 C C . LYS A 1 86 ? 13.630 -14.325 19.835 1.00 48.88 86 LYS A C 1
ATOM 708 O O . LYS A 1 86 ? 12.585 -14.574 20.439 1.00 48.88 86 LYS A O 1
ATOM 713 N N . ASP A 1 87 ? 14.706 -15.104 19.860 1.00 48.59 87 ASP A N 1
ATOM 714 C CA . ASP A 1 87 ? 14.836 -16.246 20.759 1.00 48.59 87 ASP A CA 1
ATOM 715 C C . ASP A 1 87 ? 14.520 -15.780 22.187 1.00 48.59 87 ASP A C 1
ATOM 717 O O . ASP A 1 87 ? 15.242 -14.963 22.757 1.00 48.59 87 ASP A O 1
ATOM 721 N N . GLY A 1 88 ? 13.384 -16.232 22.732 1.00 55.12 88 GLY A N 1
ATOM 722 C CA . GLY A 1 88 ? 12.998 -15.953 24.118 1.00 55.12 88 GLY A CA 1
ATOM 723 C C . GLY A 1 88 ? 11.545 -15.564 24.394 1.00 55.12 88 GLY A C 1
ATOM 724 O O . GLY A 1 88 ? 11.183 -15.525 25.565 1.00 55.12 88 GLY A O 1
ATOM 725 N N . GLN A 1 89 ? 10.682 -15.318 23.402 1.00 41.66 89 GLN A N 1
ATOM 726 C CA . GLN A 1 89 ? 9.241 -15.161 23.676 1.00 41.66 89 GLN A CA 1
ATOM 727 C C . GLN A 1 89 ? 8.446 -16.371 23.189 1.00 41.66 89 GLN A C 1
ATOM 729 O O . GLN A 1 89 ? 8.095 -16.510 22.016 1.00 41.66 89 GLN A O 1
ATOM 734 N N . VAL A 1 90 ? 8.201 -17.265 24.151 1.00 46.66 90 VAL A N 1
ATOM 735 C CA . VAL A 1 90 ? 7.160 -18.293 24.112 1.00 46.66 90 VAL A CA 1
ATOM 736 C C . VAL A 1 90 ? 5.826 -17.586 23.877 1.00 46.66 90 VAL A C 1
ATOM 738 O O . VAL A 1 90 ? 5.523 -16.593 24.535 1.00 46.66 90 VAL A O 1
ATOM 741 N N . GLY A 1 91 ? 5.101 -18.057 22.866 1.00 42.50 91 GLY A N 1
ATOM 742 C CA . GLY A 1 91 ? 3.941 -17.375 22.313 1.00 42.50 91 GLY A CA 1
ATOM 743 C C . GLY A 1 91 ? 2.726 -17.342 23.226 1.00 42.50 91 GLY A C 1
ATOM 744 O O . GLY A 1 91 ? 2.712 -17.915 24.313 1.00 42.50 91 GLY A O 1
ATOM 745 N N . ILE A 1 92 ? 1.672 -16.726 22.706 1.00 39.09 92 ILE A N 1
ATOM 746 C CA . ILE A 1 92 ? 0.308 -17.040 23.103 1.00 39.09 92 ILE A CA 1
ATOM 747 C C . ILE A 1 92 ? -0.501 -17.166 21.813 1.00 39.09 92 ILE A C 1
ATOM 749 O O . ILE A 1 92 ? -0.362 -16.338 20.909 1.00 39.09 92 ILE A O 1
ATOM 753 N N . SER A 1 93 ? -1.208 -18.292 21.744 1.00 41.09 93 SER A N 1
ATOM 754 C CA . SER A 1 93 ? -2.127 -18.748 20.702 1.00 41.09 93 SER A CA 1
ATOM 755 C C . SER A 1 93 ? -3.210 -17.746 20.329 1.00 41.09 93 SER A C 1
ATOM 757 O O . SER A 1 93 ? -3.602 -16.948 21.209 1.00 41.09 93 SER A O 1
#

Secondary structure (DSSP, 8-state):
-HHHHHHHGGGTT---TTS--SS---HHHHHHHHHHHHHHHHHHHHHTT---TT--GGGTTGGGGPPTTPPP---TTHHHHSPPPPTT-----

Sequence (93 aa):
MREMVINLIPRIIYADPHSKLETLKDAFDVAVQAVFDKVTKLRRDMIEGRKDDKFIEELSWKYALLDEGQAVGPHEWDPFFSKPKKDGQVGIS

Foldseek 3Di:
DVVVVVVCVVVPDPDDPPDDPPDDCDPVNVVVVLVVVVVVVVVVCVVVVNDPPVDDPLCNVQVSVDDPPDDDDDDPCCVVSPDPPDPPDDDDD

Organism: NCBI:txid2727405